Protein AF-A0A3D9EB41-F1 (afdb_monomer)

pLDDT: mean 87.76, std 9.1, range [45.59, 97.56]

Solvent-accessible surface area (backbone atoms only — not comparable to full-atom values): 8200 Å² total; per-residue (Å²): 131,86,59,68,65,60,57,52,51,52,54,49,54,52,51,52,52,51,52,51,52,53,48,52,56,42,54,50,50,39,53,53,35,52,52,51,36,51,53,42,48,54,50,43,53,50,50,54,48,51,46,51,49,53,52,52,52,50,54,52,48,38,74,75,72,53,79,49,75,70,54,55,52,52,48,54,50,52,52,52,51,49,49,53,51,48,54,51,39,52,54,50,37,54,52,36,50,52,49,37,53,52,43,50,52,52,45,52,50,52,52,52,51,49,52,54,51,50,53,54,53,58,68,46,47,62,60,50,53,52,52,52,51,52,52,50,51,59,50,51,52,56,49,50,53,55,52,51,64,72,68,55,133

Mean predicted aligned error: 9.16 Å

Nearest PDB structures (foldseek):
  4mh6-assembly1_A  TM=7.772E-01  e=2.854E-01  Vibrio parahaemolyticus RIMD 2210633
  5xg2-assembly1_A  TM=7.098E-01  e=9.020E-01  Pyrococcus yayanosii CH1
  3g6b-assembly1_A  TM=4.772E-01  e=4.629E+00  Thermotoga maritima
  3zx6-assembly1_B  TM=5.688E-01  e=7.515E+00  Archaeoglobus fulgidus DSM 4304

Organism: Ectopseudomonas oleovorans (NCBI:txid301)

Radius of gyration: 34.88 Å; Cα contacts (8 Å, |Δi|>4): 39; chains: 1; bounding box: 86×18×96 Å

Structure (mmCIF, N/CA/C/O backbone):
data_AF-A0A3D9EB41-F1
#
_entry.id   AF-A0A3D9EB41-F1
#
loop_
_atom_site.group_PDB
_atom_site.id
_atom_site.type_symbol
_atom_site.label_atom_id
_atom_site.label_alt_id
_atom_site.label_comp_id
_atom_site.label_asym_id
_atom_site.label_entity_id
_atom_site.label_seq_id
_atom_site.pdbx_PDB_ins_code
_atom_site.Cartn_x
_atom_site.Cartn_y
_atom_site.Cartn_z
_atom_site.occupancy
_atom_site.B_iso_or_equiv
_atom_site.auth_seq_id
_atom_site.auth_comp_id
_atom_site.auth_asym_id
_atom_site.auth_atom_id
_atom_site.pdbx_PDB_model_num
ATOM 1 N N . MET A 1 1 ? 40.249 7.288 -29.242 1.00 45.59 1 MET A N 1
ATOM 2 C CA . MET A 1 1 ? 39.014 7.646 -28.514 1.00 45.59 1 MET A CA 1
ATOM 3 C C . MET A 1 1 ? 38.310 6.350 -28.139 1.00 45.59 1 MET A C 1
ATOM 5 O O . MET A 1 1 ? 37.883 5.636 -29.035 1.00 45.59 1 MET A O 1
ATOM 9 N N . LYS A 1 2 ? 38.319 5.959 -26.856 1.00 49.56 2 LYS A N 1
ATOM 10 C CA . LYS A 1 2 ? 37.610 4.750 -26.401 1.00 49.56 2 LYS A CA 1
ATOM 11 C C . LYS A 1 2 ? 36.099 5.023 -26.512 1.00 49.56 2 LYS A C 1
ATOM 13 O O . LYS A 1 2 ? 35.658 6.123 -26.208 1.00 49.56 2 LYS A O 1
ATOM 18 N N . SER A 1 3 ? 35.374 4.066 -27.081 1.00 59.03 3 SER A N 1
ATOM 19 C CA . SER A 1 3 ? 34.077 4.197 -27.763 1.00 59.03 3 SER A CA 1
ATOM 20 C C . SER A 1 3 ? 32.931 4.774 -26.920 1.00 59.03 3 SER A C 1
ATOM 22 O O . SER A 1 3 ? 32.491 4.124 -25.971 1.00 59.03 3 SER A O 1
ATOM 24 N N . GLY A 1 4 ? 32.332 5.889 -27.355 1.00 71.31 4 GLY A N 1
ATOM 25 C CA . GLY A 1 4 ? 31.106 6.440 -26.753 1.00 71.31 4 GLY A CA 1
ATOM 26 C C . GLY A 1 4 ? 29.905 5.477 -26.762 1.00 71.31 4 GLY A C 1
ATOM 27 O O . GLY A 1 4 ? 28.993 5.617 -25.954 1.00 71.31 4 GLY A O 1
ATOM 28 N N . LEU A 1 5 ? 29.929 4.437 -27.604 1.00 71.12 5 LEU A N 1
ATOM 29 C CA . LEU A 1 5 ? 28.936 3.356 -27.605 1.00 71.12 5 LEU A CA 1
ATOM 30 C C . LEU A 1 5 ? 28.927 2.539 -26.303 1.00 71.12 5 LEU A C 1
ATOM 32 O O . LEU A 1 5 ? 27.856 2.176 -25.823 1.00 71.12 5 LEU A O 1
ATOM 36 N N . ALA A 1 6 ? 30.095 2.278 -25.707 1.00 73.12 6 ALA A N 1
ATOM 37 C CA . ALA A 1 6 ? 30.190 1.528 -24.453 1.00 73.12 6 ALA A CA 1
ATOM 38 C C . ALA A 1 6 ? 29.609 2.327 -23.274 1.00 73.12 6 ALA A C 1
ATOM 40 O O . ALA A 1 6 ? 28.922 1.769 -22.416 1.00 73.12 6 ALA A O 1
ATOM 41 N N . ASP A 1 7 ? 29.828 3.643 -23.264 1.00 80.38 7 ASP A N 1
ATOM 42 C CA . ASP A 1 7 ? 29.281 4.539 -22.243 1.00 80.38 7 ASP A CA 1
ATOM 43 C C . ASP A 1 7 ? 27.759 4.689 -22.380 1.00 80.38 7 ASP A C 1
ATOM 45 O O . ASP A 1 7 ? 27.040 4.664 -21.378 1.00 80.38 7 ASP A O 1
ATOM 49 N N . LEU A 1 8 ? 27.238 4.741 -23.612 1.00 77.25 8 LEU A N 1
ATOM 50 C CA . LEU A 1 8 ? 25.795 4.716 -23.873 1.00 77.25 8 LEU A CA 1
ATOM 51 C C . LEU A 1 8 ? 25.143 3.405 -23.408 1.00 77.25 8 LEU A C 1
ATOM 53 O O . LEU A 1 8 ? 24.061 3.440 -22.816 1.00 77.25 8 LEU A O 1
ATOM 57 N N . HIS A 1 9 ? 25.805 2.262 -23.616 1.00 76.75 9 HIS A N 1
ATOM 58 C CA . HIS A 1 9 ? 25.315 0.960 -23.152 1.00 76.75 9 HIS A CA 1
ATOM 59 C C . HIS A 1 9 ? 25.228 0.899 -21.620 1.00 76.75 9 HIS A C 1
ATOM 61 O O . HIS A 1 9 ? 24.191 0.534 -21.066 1.00 76.75 9 HIS A O 1
ATOM 67 N N . ARG A 1 10 ? 26.274 1.362 -20.922 1.00 82.75 10 ARG A N 1
ATOM 68 C CA . ARG A 1 10 ? 26.291 1.440 -19.451 1.00 82.75 10 ARG A CA 1
ATOM 69 C C . ARG A 1 10 ? 25.213 2.371 -18.901 1.00 82.75 10 ARG A C 1
ATOM 71 O O . ARG A 1 10 ? 24.552 2.039 -17.918 1.00 82.75 10 ARG A O 1
ATOM 78 N N . LEU A 1 11 ? 25.005 3.529 -19.532 1.00 84.25 11 LEU A N 1
ATOM 79 C CA . LEU A 1 11 ? 23.947 4.465 -19.141 1.00 84.25 11 LEU A CA 1
ATOM 80 C C . LEU A 1 11 ? 22.550 3.857 -19.312 1.00 84.25 11 LEU A C 1
ATOM 82 O O . LEU A 1 11 ? 21.678 4.091 -18.471 1.00 84.25 11 LEU A O 1
ATOM 86 N N . ARG A 1 12 ? 22.328 3.071 -20.371 1.00 82.12 12 ARG A N 1
ATOM 87 C CA . ARG A 1 12 ? 21.075 2.338 -20.586 1.00 82.12 12 ARG A CA 1
ATOM 88 C C . ARG A 1 12 ? 20.839 1.304 -19.486 1.00 82.12 12 ARG A C 1
ATOM 90 O O . ARG A 1 12 ? 19.788 1.343 -18.854 1.00 82.12 12 ARG A O 1
ATOM 97 N N . GLU A 1 13 ? 21.819 0.448 -19.212 1.00 84.38 13 GLU A N 1
ATOM 98 C CA . GLU A 1 13 ? 21.718 -0.576 -18.161 1.00 84.38 13 GLU A CA 1
ATOM 99 C C . GLU A 1 13 ? 21.452 0.042 -16.783 1.00 84.38 13 GLU A C 1
ATOM 101 O O . GLU A 1 13 ? 20.624 -0.454 -16.018 1.00 84.38 13 GLU A O 1
ATOM 106 N N . LEU A 1 14 ? 22.107 1.164 -16.466 1.00 88.56 14 LEU A N 1
ATOM 107 C CA . LEU A 1 14 ? 21.878 1.879 -15.212 1.00 88.56 14 LEU A CA 1
ATOM 108 C C . LEU A 1 14 ? 20.440 2.413 -15.112 1.00 88.56 14 LEU A C 1
ATOM 110 O O . LEU A 1 14 ? 19.821 2.323 -14.049 1.00 88.56 14 LEU A O 1
ATOM 114 N N . ARG A 1 15 ? 19.895 2.956 -16.209 1.00 85.69 15 ARG A N 1
ATOM 115 C CA . ARG A 1 15 ? 18.507 3.442 -16.267 1.00 85.69 15 ARG A CA 1
ATOM 116 C C . ARG A 1 15 ? 17.506 2.303 -16.102 1.00 85.69 15 ARG A C 1
ATOM 118 O O . ARG A 1 15 ? 16.584 2.445 -15.304 1.00 85.69 15 ARG A O 1
ATOM 125 N N . GLU A 1 16 ? 17.717 1.179 -16.783 1.00 84.94 16 GLU A N 1
ATOM 126 C CA . GLU A 1 16 ? 16.879 -0.020 -16.655 1.00 84.94 16 GLU A CA 1
ATOM 127 C C . GLU A 1 16 ? 16.892 -0.546 -15.212 1.00 84.94 16 GLU A C 1
ATOM 129 O O . GLU A 1 16 ? 15.834 -0.721 -14.607 1.00 84.94 16 GLU A O 1
ATOM 134 N N . ARG A 1 17 ? 18.078 -0.693 -14.604 1.00 89.12 17 ARG A N 1
ATOM 135 C CA . ARG A 1 17 ? 18.214 -1.116 -13.199 1.00 89.12 17 ARG A CA 1
ATOM 136 C C . ARG A 1 17 ? 17.494 -0.175 -12.239 1.00 89.12 17 ARG A C 1
ATOM 138 O O . ARG A 1 17 ? 16.783 -0.639 -11.351 1.00 89.12 17 ARG A O 1
ATOM 145 N N . ARG A 1 18 ? 17.646 1.141 -12.413 1.00 88.88 18 ARG A N 1
ATOM 146 C CA . ARG A 1 18 ? 16.987 2.137 -11.555 1.00 88.88 18 ARG A CA 1
ATOM 147 C C . ARG A 1 18 ? 15.468 2.092 -11.696 1.00 88.88 18 ARG A C 1
ATOM 149 O O . ARG A 1 18 ? 14.767 2.205 -10.695 1.00 88.88 18 ARG A O 1
ATOM 156 N N . ALA A 1 19 ? 14.961 1.913 -12.911 1.00 86.00 19 ALA A N 1
ATOM 157 C CA . ALA A 1 19 ? 13.529 1.846 -13.161 1.00 86.00 19 ALA A CA 1
ATOM 158 C C . ALA A 1 19 ? 12.911 0.548 -12.600 1.00 86.00 19 ALA A C 1
ATOM 160 O O . ALA A 1 19 ? 11.842 0.586 -11.989 1.00 86.00 19 ALA A O 1
ATOM 161 N N . LEU A 1 20 ? 13.620 -0.583 -12.708 1.00 87.81 20 LEU A N 1
ATOM 162 C CA . LEU A 1 20 ? 13.231 -1.847 -12.074 1.00 87.81 20 LEU A CA 1
ATOM 163 C C . LEU A 1 20 ? 13.236 -1.750 -10.544 1.00 87.81 20 LEU A C 1
ATOM 165 O O . LEU A 1 20 ? 12.262 -2.159 -9.915 1.00 87.81 20 LEU A O 1
ATOM 169 N N . ALA A 1 21 ? 14.279 -1.159 -9.956 1.00 90.06 21 ALA A N 1
ATOM 170 C CA . ALA A 1 21 ? 14.363 -0.930 -8.513 1.00 90.06 21 ALA A CA 1
ATOM 171 C C . ALA A 1 21 ? 13.256 0.013 -8.005 1.00 90.06 21 ALA A C 1
ATOM 173 O O . ALA A 1 21 ? 12.664 -0.222 -6.954 1.00 90.06 21 ALA A O 1
ATOM 174 N N . GLY A 1 22 ? 12.929 1.060 -8.770 1.00 90.44 22 GLY A N 1
ATOM 175 C CA . GLY A 1 22 ? 11.811 1.954 -8.460 1.00 90.44 22 GLY A CA 1
ATOM 176 C C . GLY A 1 22 ? 10.468 1.221 -8.462 1.00 90.44 22 GLY A C 1
ATOM 177 O O . GLY A 1 22 ? 9.661 1.404 -7.553 1.00 90.44 22 GLY A O 1
ATOM 178 N N . ARG A 1 23 ? 10.249 0.328 -9.435 1.00 90.25 23 ARG A N 1
ATOM 179 C CA . ARG A 1 23 ? 9.046 -0.510 -9.487 1.00 90.25 23 ARG A CA 1
ATOM 180 C C . ARG A 1 23 ? 8.985 -1.508 -8.334 1.00 90.25 23 ARG A C 1
ATOM 182 O O . ARG A 1 23 ? 7.925 -1.641 -7.735 1.00 90.25 23 ARG A O 1
ATOM 189 N N . SER A 1 24 ? 10.076 -2.204 -8.013 1.00 91.62 24 SER A N 1
ATOM 190 C CA . SER A 1 24 ? 10.074 -3.156 -6.894 1.00 91.62 24 SER A CA 1
ATOM 191 C C . SER A 1 24 ? 9.787 -2.452 -5.568 1.00 91.62 24 SER A C 1
ATOM 193 O O . SER A 1 24 ? 8.967 -2.930 -4.793 1.00 91.62 24 SER A O 1
ATOM 195 N N . ALA A 1 25 ? 10.375 -1.272 -5.347 1.00 93.50 25 ALA A N 1
ATOM 196 C CA . ALA A 1 25 ? 10.068 -0.451 -4.179 1.00 93.50 25 ALA A CA 1
ATOM 197 C C . ALA A 1 25 ? 8.592 -0.012 -4.147 1.00 93.50 25 ALA A C 1
ATOM 199 O O . ALA A 1 25 ? 7.985 0.023 -3.081 1.00 93.50 25 ALA A O 1
ATOM 200 N N . GLN A 1 26 ? 7.993 0.294 -5.303 1.00 94.31 26 GLN A N 1
ATOM 201 C CA . GLN A 1 26 ? 6.570 0.628 -5.384 1.00 94.31 26 GLN A CA 1
ATOM 202 C C . GLN A 1 26 ? 5.661 -0.550 -5.026 1.00 94.31 26 GLN A C 1
ATOM 204 O O . GLN A 1 26 ? 4.710 -0.374 -4.273 1.00 94.31 26 GLN A O 1
ATOM 209 N N . VAL A 1 27 ? 5.963 -1.745 -5.533 1.00 93.81 27 VAL A N 1
ATOM 210 C CA . VAL A 1 27 ? 5.197 -2.960 -5.219 1.00 93.81 27 VAL A CA 1
ATOM 211 C C . VAL A 1 27 ? 5.247 -3.255 -3.719 1.00 93.81 27 VAL A C 1
ATOM 213 O O . VAL A 1 27 ? 4.215 -3.541 -3.117 1.00 93.81 27 VAL A O 1
ATOM 216 N N . GLU A 1 28 ? 6.416 -3.112 -3.090 1.00 95.31 28 GLU A N 1
ATOM 217 C CA . GLU A 1 28 ? 6.537 -3.275 -1.637 1.00 95.31 28 GLU A CA 1
ATOM 218 C C . GLU A 1 28 ? 5.756 -2.202 -0.863 1.00 95.31 28 GLU A C 1
ATOM 220 O O . GLU A 1 28 ? 5.104 -2.524 0.128 1.00 95.31 28 GLU A O 1
ATOM 225 N N . ARG A 1 29 ? 5.727 -0.945 -1.329 1.00 95.00 29 ARG A N 1
ATOM 226 C CA . ARG A 1 29 ? 4.881 0.101 -0.722 1.00 95.00 29 ARG A CA 1
ATOM 227 C C . ARG A 1 29 ?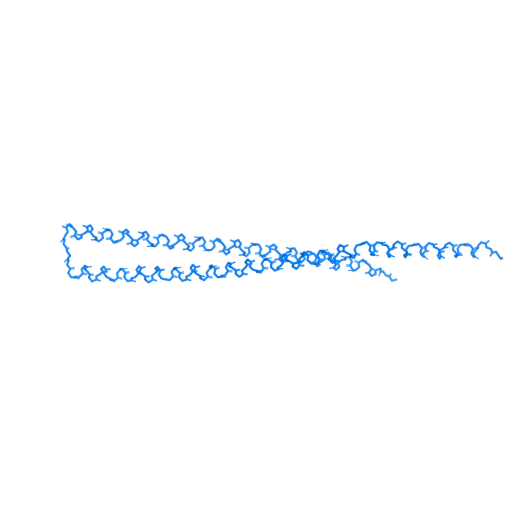 3.395 -0.244 -0.776 1.00 95.00 29 ARG A C 1
ATOM 229 O O . ARG A 1 29 ? 2.717 -0.126 0.243 1.00 95.00 29 ARG A O 1
ATOM 236 N N . VAL A 1 30 ? 2.903 -0.717 -1.923 1.00 95.81 30 VAL A N 1
ATOM 237 C CA . VAL A 1 30 ? 1.513 -1.181 -2.073 1.00 95.81 30 VAL A CA 1
ATOM 238 C C . VAL A 1 30 ? 1.236 -2.341 -1.117 1.00 95.81 30 VAL A C 1
ATOM 240 O O . VAL A 1 30 ? 0.264 -2.293 -0.368 1.00 95.81 30 VAL A O 1
ATOM 243 N N . ARG A 1 31 ? 2.124 -3.340 -1.069 1.00 96.69 31 ARG A N 1
ATOM 244 C CA . ARG A 1 31 ? 1.992 -4.492 -0.169 1.00 96.69 31 ARG A CA 1
ATOM 245 C C . ARG A 1 31 ? 1.922 -4.077 1.302 1.00 96.69 31 ARG A C 1
ATOM 247 O O . ARG A 1 31 ? 1.072 -4.575 2.038 1.00 96.69 31 ARG A O 1
ATOM 254 N N . LEU A 1 32 ? 2.801 -3.177 1.743 1.00 96.44 32 LEU A N 1
ATOM 255 C CA . LEU A 1 32 ? 2.806 -2.676 3.119 1.00 96.44 32 LEU A CA 1
ATOM 256 C C . LEU A 1 32 ? 1.533 -1.880 3.437 1.00 96.44 32 LEU A C 1
ATOM 258 O O . LEU A 1 32 ? 0.977 -2.036 4.524 1.00 96.44 32 LEU A O 1
ATOM 262 N N . ALA A 1 33 ? 1.033 -1.078 2.492 1.00 94.12 33 ALA A N 1
ATOM 263 C CA . ALA A 1 33 ? -0.231 -0.359 2.645 1.00 94.12 33 ALA A CA 1
ATOM 264 C C . ALA A 1 33 ? -1.432 -1.318 2.754 1.00 94.12 33 ALA A C 1
ATOM 266 O O . ALA A 1 33 ? -2.297 -1.123 3.607 1.00 94.12 33 ALA A O 1
ATOM 267 N N . GLU A 1 34 ? -1.465 -2.392 1.959 1.00 95.94 34 GLU A N 1
ATOM 268 C CA . GLU A 1 34 ? -2.496 -3.438 2.050 1.00 95.94 34 GLU A CA 1
ATOM 269 C C . GLU A 1 34 ? -2.463 -4.162 3.398 1.00 95.94 34 GLU A C 1
ATOM 271 O O . GLU A 1 34 ? -3.507 -4.365 4.019 1.00 95.94 34 GLU A O 1
ATOM 276 N N . GLN A 1 35 ? -1.269 -4.513 3.883 1.00 97.56 35 GLN A N 1
ATOM 277 C CA . GLN A 1 35 ? -1.100 -5.134 5.196 1.00 97.56 35 GLN A CA 1
ATOM 278 C C . GLN A 1 35 ? -1.559 -4.207 6.326 1.00 97.56 35 GLN A C 1
ATOM 280 O O . GLN A 1 35 ? -2.271 -4.650 7.227 1.00 97.56 35 GLN A O 1
ATOM 285 N N . ALA A 1 36 ? -1.201 -2.922 6.268 1.00 95.69 36 ALA A N 1
ATOM 286 C CA . ALA A 1 36 ? -1.626 -1.934 7.255 1.00 95.69 36 ALA A CA 1
ATOM 287 C C . ALA A 1 36 ? -3.151 -1.745 7.258 1.00 95.69 36 ALA A C 1
ATOM 289 O O . ALA A 1 36 ? -3.759 -1.695 8.328 1.00 95.69 36 ALA A O 1
ATOM 290 N N . LEU A 1 37 ? -3.778 -1.687 6.077 1.00 96.31 37 LEU A N 1
ATOM 291 C CA . LEU A 1 37 ? -5.232 -1.604 5.948 1.00 96.31 37 LEU A CA 1
ATOM 292 C C . LEU A 1 37 ? -5.917 -2.858 6.501 1.00 96.31 37 LEU A C 1
ATOM 294 O O . LEU A 1 37 ? -6.901 -2.748 7.229 1.00 96.31 37 LEU A O 1
ATOM 298 N N . HIS A 1 38 ? -5.386 -4.044 6.201 1.00 97.00 38 HIS A N 1
ATOM 299 C CA . HIS A 1 38 ? -5.919 -5.291 6.737 1.00 97.00 38 HIS A CA 1
ATOM 300 C C . HIS A 1 38 ? -5.862 -5.314 8.270 1.00 97.00 38 HIS A C 1
ATOM 302 O O . HIS A 1 38 ? -6.866 -5.603 8.912 1.00 97.00 38 HIS A O 1
ATOM 308 N N . GLN A 1 39 ? -4.729 -4.931 8.865 1.00 96.88 39 GLN A N 1
ATOM 309 C CA . GLN A 1 39 ? -4.592 -4.833 10.321 1.00 96.88 39 GLN A CA 1
ATOM 310 C C . GLN A 1 39 ? -5.559 -3.812 10.935 1.00 96.88 39 GLN A C 1
ATOM 312 O O . GLN A 1 39 ? -6.120 -4.067 11.999 1.00 96.88 39 GLN A O 1
ATOM 317 N N . ALA A 1 40 ? -5.768 -2.667 10.277 1.00 95.25 40 ALA A N 1
ATOM 318 C CA . ALA A 1 40 ? -6.702 -1.647 10.746 1.00 95.25 40 ALA A CA 1
ATOM 319 C C . ALA A 1 40 ? -8.156 -2.142 10.720 1.00 95.25 40 ALA A C 1
ATOM 321 O O . ALA A 1 40 ? -8.862 -1.964 11.710 1.00 95.25 40 ALA A O 1
ATOM 322 N N . ARG A 1 41 ? -8.569 -2.835 9.651 1.00 95.75 41 ARG A N 1
ATOM 323 C CA . ARG A 1 41 ? -9.904 -3.447 9.550 1.00 95.75 41 ARG A CA 1
ATOM 324 C C . ARG A 1 41 ? -10.117 -4.535 10.598 1.00 95.75 41 ARG A C 1
ATOM 326 O O . ARG A 1 41 ? -11.128 -4.523 11.284 1.00 95.75 41 ARG A O 1
ATOM 333 N N . SER A 1 42 ? -9.127 -5.401 10.814 1.00 96.69 42 SER A N 1
ATOM 334 C CA . SER A 1 42 ? -9.199 -6.405 11.883 1.00 96.69 42 SER A CA 1
ATOM 335 C C . SER A 1 42 ? -9.334 -5.765 13.272 1.00 96.69 42 SER A C 1
ATOM 337 O O . SER A 1 42 ? -10.035 -6.295 14.131 1.00 96.69 42 SER A O 1
ATOM 339 N N . ALA A 1 43 ? -8.692 -4.615 13.50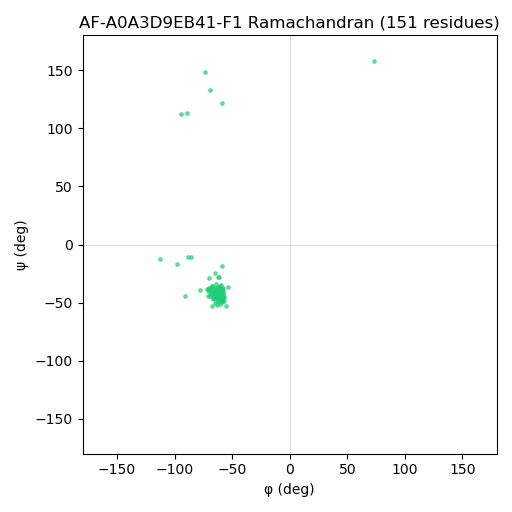8 1.00 94.31 43 ALA A N 1
ATOM 340 C CA . ALA A 1 43 ? -8.847 -3.866 14.755 1.00 94.31 43 ALA A CA 1
ATOM 341 C C . ALA A 1 43 ? -10.235 -3.211 14.883 1.00 94.31 43 ALA A C 1
ATOM 343 O O . ALA A 1 43 ? -10.792 -3.179 15.979 1.00 94.31 43 ALA A O 1
ATOM 344 N N . GLU A 1 44 ? -10.801 -2.708 13.784 1.00 94.38 44 GLU A N 1
ATOM 345 C CA . GLU A 1 44 ? -12.172 -2.186 13.728 1.00 94.38 44 GLU A CA 1
ATOM 346 C C . GLU A 1 44 ? -13.203 -3.279 14.041 1.00 94.38 44 GLU A C 1
ATOM 348 O O . GLU A 1 44 ? -14.066 -3.081 14.900 1.00 94.38 44 GLU A O 1
ATOM 353 N N . ASP A 1 45 ? -13.053 -4.459 13.437 1.00 94.81 45 ASP A N 1
ATOM 354 C CA . ASP A 1 45 ? -13.907 -5.622 13.689 1.00 94.81 45 ASP A CA 1
ATOM 355 C C . ASP A 1 45 ? -13.820 -6.083 15.149 1.00 94.81 45 ASP A C 1
ATOM 357 O O . ASP A 1 45 ? -14.849 -6.279 15.805 1.00 94.81 45 ASP A O 1
ATOM 361 N N . ALA A 1 46 ? -12.600 -6.182 15.690 1.00 94.88 46 ALA A N 1
ATOM 362 C CA . ALA A 1 46 ? -12.369 -6.533 17.088 1.00 94.88 46 ALA A CA 1
ATOM 363 C C . ALA A 1 46 ? -12.987 -5.503 18.048 1.00 94.88 46 ALA A C 1
ATOM 365 O O . ALA A 1 46 ? -13.592 -5.877 19.055 1.00 94.88 46 ALA A O 1
ATOM 366 N N . GLN A 1 47 ? -12.900 -4.207 17.731 1.00 94.38 47 GLN A N 1
ATOM 367 C CA . GLN A 1 47 ? -13.519 -3.156 18.538 1.00 94.38 47 GLN A CA 1
ATOM 368 C C . GLN A 1 47 ? -15.050 -3.214 18.475 1.00 94.38 47 GLN A C 1
ATOM 370 O O . GLN A 1 47 ? -15.724 -3.023 19.493 1.00 94.38 47 GLN A O 1
ATOM 375 N N . ALA A 1 48 ? -15.613 -3.505 17.302 1.00 92.06 48 ALA A N 1
ATOM 376 C CA . ALA A 1 48 ? -17.049 -3.685 17.137 1.00 92.06 48 ALA A CA 1
ATOM 377 C C . ALA A 1 48 ? -17.555 -4.907 17.920 1.00 92.06 48 ALA A C 1
ATOM 379 O O . ALA A 1 48 ? -18.613 -4.846 18.552 1.00 92.06 48 ALA A O 1
ATOM 380 N N . GLU A 1 49 ? -16.801 -6.007 17.917 1.00 95.00 49 GLU A N 1
ATOM 381 C CA . GLU A 1 49 ? -17.104 -7.196 18.712 1.00 95.00 49 GLU A CA 1
ATOM 382 C C . GLU A 1 49 ? -17.008 -6.924 20.215 1.00 95.00 49 GLU A C 1
ATOM 384 O O . GLU A 1 49 ? -17.954 -7.231 20.944 1.00 95.00 49 GLU A O 1
ATOM 389 N N . ALA A 1 50 ? -15.943 -6.260 20.669 1.00 92.25 50 ALA A N 1
ATOM 390 C CA . ALA A 1 50 ? -15.784 -5.855 22.062 1.00 92.25 50 ALA A CA 1
ATOM 391 C C . ALA A 1 50 ? -16.945 -4.964 22.532 1.00 92.25 50 ALA A C 1
ATOM 393 O O . ALA A 1 50 ? -17.490 -5.178 23.615 1.00 92.25 50 ALA A O 1
ATOM 394 N N . GLY A 1 51 ? -17.390 -4.015 21.700 1.00 92.25 51 GLY A N 1
ATOM 395 C CA . GLY A 1 51 ? -18.553 -3.176 21.993 1.00 92.25 51 GLY A CA 1
ATOM 396 C C . GLY A 1 51 ? -19.861 -3.973 22.101 1.00 92.25 51 GLY A C 1
ATOM 397 O O . GLY A 1 51 ? -20.660 -3.734 23.011 1.00 92.25 51 GLY A O 1
ATOM 398 N N . ARG A 1 52 ? -20.079 -4.961 21.218 1.00 92.81 52 ARG A N 1
ATOM 399 C CA . ARG A 1 52 ? -21.239 -5.870 21.302 1.00 92.81 52 ARG A CA 1
ATOM 400 C C . ARG A 1 52 ? -21.195 -6.721 22.570 1.00 92.81 52 ARG A C 1
ATOM 402 O O . ARG A 1 52 ? -22.213 -6.821 23.255 1.00 92.81 52 ARG A O 1
ATOM 409 N N . ALA A 1 53 ? -20.035 -7.287 22.897 1.00 93.88 53 ALA A N 1
ATOM 410 C CA . ALA A 1 53 ? -19.832 -8.101 24.091 1.00 93.88 53 ALA A CA 1
ATOM 411 C C . ALA A 1 53 ? -20.040 -7.287 25.378 1.00 93.88 53 ALA A C 1
ATOM 413 O O . ALA A 1 53 ? -20.764 -7.729 26.268 1.00 93.88 53 ALA A O 1
ATOM 414 N N . ALA A 1 54 ? -19.495 -6.067 25.451 1.00 90.31 54 ALA A N 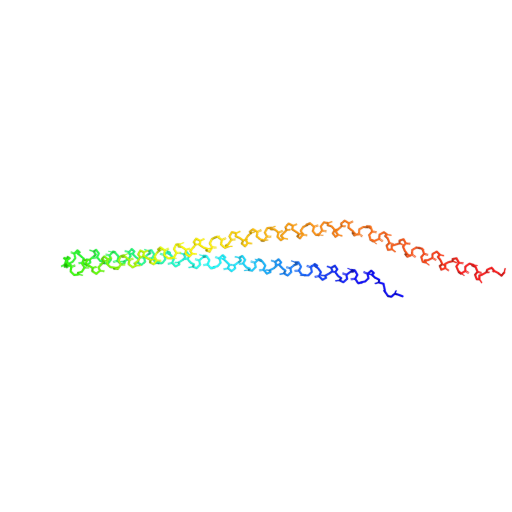1
ATOM 415 C CA . ALA A 1 54 ? -19.681 -5.164 26.585 1.00 90.31 54 ALA A CA 1
ATOM 416 C C . ALA A 1 54 ? -21.160 -4.805 26.794 1.00 90.31 54 ALA A C 1
ATOM 418 O O . ALA A 1 54 ? -21.669 -4.883 27.915 1.00 90.31 54 ALA A O 1
ATOM 419 N N . ARG A 1 55 ? -21.882 -4.494 25.708 1.00 90.94 55 ARG A N 1
ATOM 420 C CA . ARG A 1 55 ? -23.322 -4.211 25.763 1.00 90.94 55 ARG A CA 1
ATOM 421 C C . ARG A 1 55 ? -24.130 -5.435 26.199 1.00 90.94 55 ARG A C 1
ATOM 423 O O . ARG A 1 55 ? -25.050 -5.295 27.000 1.00 90.94 55 ARG A O 1
ATOM 430 N N . ALA A 1 56 ? -23.805 -6.621 25.686 1.00 91.88 56 ALA A N 1
ATOM 431 C CA . ALA A 1 56 ? -24.467 -7.865 26.077 1.00 91.88 56 ALA A CA 1
ATOM 432 C C . ALA A 1 56 ? -24.241 -8.182 27.563 1.00 91.88 56 ALA A C 1
ATOM 434 O O . ALA A 1 56 ? -25.198 -8.499 28.268 1.00 91.88 56 ALA A O 1
ATOM 435 N N . ALA A 1 57 ? -23.009 -8.017 28.054 1.00 90.38 57 ALA A N 1
ATOM 436 C CA . ALA A 1 57 ? -22.676 -8.183 29.465 1.00 90.38 57 ALA A CA 1
ATOM 437 C C . ALA A 1 57 ? -23.460 -7.203 30.349 1.00 90.38 57 ALA A C 1
ATOM 439 O O . ALA A 1 57 ? -24.044 -7.615 31.347 1.00 90.38 57 ALA A O 1
ATOM 440 N N . PHE A 1 58 ? -23.556 -5.930 29.949 1.00 89.50 58 PHE A N 1
ATOM 441 C CA . PHE A 1 58 ? -24.357 -4.944 30.674 1.00 89.50 58 PHE A CA 1
ATOM 442 C C . PHE A 1 58 ? -25.844 -5.319 30.721 1.00 89.50 58 PHE A C 1
ATOM 444 O O . PHE A 1 58 ? -26.448 -5.276 31.790 1.00 89.50 58 PHE A O 1
ATOM 451 N N . LEU A 1 59 ? -26.437 -5.726 29.593 1.00 90.12 59 LEU A N 1
ATOM 452 C CA . LEU A 1 59 ? -27.837 -6.166 29.551 1.00 90.12 59 LEU A CA 1
ATOM 453 C C . LEU A 1 59 ? -28.084 -7.402 30.430 1.00 90.12 59 LEU A C 1
ATOM 455 O O . LEU A 1 59 ? -29.130 -7.486 31.070 1.00 90.12 59 LEU A O 1
ATOM 459 N N . ALA A 1 60 ? -27.125 -8.327 30.503 1.00 90.31 60 ALA A N 1
ATOM 460 C CA . ALA A 1 60 ? -27.200 -9.476 31.400 1.00 90.31 60 ALA A CA 1
ATOM 461 C C . ALA A 1 60 ? -27.172 -9.050 32.879 1.00 90.31 60 ALA A C 1
ATOM 463 O O . ALA A 1 60 ? -28.003 -9.516 33.656 1.00 90.31 60 ALA A O 1
ATOM 464 N N . THR A 1 61 ? -26.290 -8.116 33.257 1.00 88.12 61 THR A N 1
ATOM 465 C CA . THR A 1 61 ? -26.271 -7.539 34.614 1.00 88.12 61 THR A CA 1
ATOM 466 C C . THR A 1 61 ? -27.593 -6.846 34.939 1.00 88.12 61 THR A C 1
ATOM 468 O O . THR A 1 61 ? -28.146 -7.052 36.016 1.00 88.12 61 THR A O 1
ATOM 471 N N . LEU A 1 62 ? -28.153 -6.081 33.994 1.00 88.19 62 LEU A N 1
ATOM 472 C CA . LEU A 1 62 ? -29.450 -5.429 34.181 1.00 88.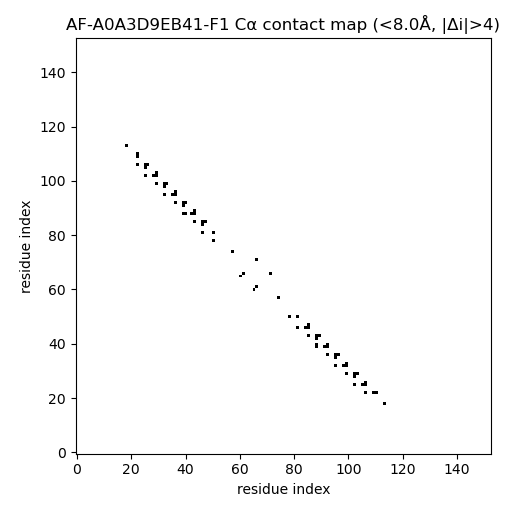19 62 LEU A CA 1
ATOM 473 C C . LEU A 1 62 ? -30.588 -6.420 34.431 1.00 88.19 62 LEU A C 1
ATOM 475 O O . LEU A 1 62 ? -31.470 -6.132 35.237 1.00 88.19 62 LEU A O 1
ATOM 479 N N . ALA A 1 63 ? -30.574 -7.564 33.747 1.00 87.56 63 ALA A N 1
ATOM 480 C CA . ALA A 1 63 ? -31.586 -8.599 33.912 1.00 87.56 63 ALA A CA 1
ATOM 481 C C . ALA A 1 63 ? -31.495 -9.317 35.271 1.00 87.56 63 ALA A C 1
ATOM 483 O O . ALA A 1 63 ? -32.514 -9.792 35.765 1.00 87.56 63 ALA A O 1
ATOM 484 N N . GLN A 1 64 ? -30.300 -9.401 35.868 1.00 86.88 64 GLN A N 1
ATOM 485 C CA . GLN A 1 64 ? -30.064 -10.100 37.138 1.00 86.88 64 GLN A CA 1
ATOM 486 C C . GLN A 1 64 ? -30.214 -9.192 38.364 1.00 86.88 64 GLN A C 1
ATOM 488 O O . GLN A 1 64 ? -30.818 -9.593 39.354 1.00 86.88 64 GLN A O 1
ATOM 493 N N . GLU A 1 65 ? -29.663 -7.978 38.307 1.00 83.38 65 GLU A N 1
ATOM 494 C CA . GLU A 1 65 ? -29.480 -7.111 39.482 1.00 83.38 65 GLU A CA 1
ATOM 495 C C . GLU A 1 65 ? -30.355 -5.845 39.444 1.00 83.38 65 GLU A C 1
ATOM 497 O O . GLU A 1 65 ? -30.502 -5.159 40.456 1.00 83.38 65 GLU A O 1
ATOM 502 N N . GLY A 1 66 ? -30.961 -5.530 38.292 1.00 74.56 66 GLY A N 1
ATOM 503 C CA . GLY A 1 66 ? -31.617 -4.244 38.050 1.00 74.56 66 GLY A CA 1
ATOM 504 C C . GLY A 1 66 ? -30.615 -3.093 37.859 1.00 74.56 66 GLY A C 1
ATOM 505 O O . GLY A 1 66 ? -29.460 -3.159 38.266 1.00 74.56 66 GLY A O 1
ATOM 506 N N . ALA A 1 67 ? -31.041 -2.012 37.196 1.00 70.44 67 ALA A N 1
ATOM 507 C CA . ALA A 1 67 ? -30.167 -0.871 36.905 1.00 70.44 67 ALA A CA 1
ATOM 508 C C . ALA A 1 67 ? -30.196 0.175 38.030 1.00 70.44 67 ALA A C 1
ATOM 510 O O . ALA A 1 67 ? -31.183 0.897 38.181 1.00 70.44 67 ALA A O 1
ATOM 511 N N . GLY A 1 68 ? -29.089 0.368 38.748 1.00 76.62 68 GLY A N 1
ATOM 512 C CA . GLY A 1 68 ? -28.893 1.593 39.532 1.00 76.62 68 GLY A CA 1
ATOM 513 C C . GLY A 1 68 ? -28.574 2.802 38.634 1.00 76.62 68 GLY A C 1
ATOM 514 O O . GLY A 1 68 ? -27.895 2.661 37.614 1.00 76.62 68 GLY A O 1
ATOM 515 N N . GLN A 1 69 ? -28.971 4.026 39.021 1.00 78.38 69 GLN A N 1
ATOM 516 C CA . GLN A 1 69 ? -28.647 5.253 38.258 1.00 78.38 69 GLN A CA 1
ATOM 517 C C . GLN A 1 69 ? -27.134 5.413 37.994 1.00 78.38 69 GLN A C 1
ATOM 519 O O . GLN A 1 69 ? -26.729 5.827 36.904 1.00 78.38 69 GLN A O 1
ATOM 524 N N . ALA A 1 70 ? -26.289 5.025 38.957 1.00 78.12 70 ALA A N 1
ATOM 525 C CA . ALA A 1 70 ? -24.832 5.053 38.823 1.00 78.12 70 ALA A CA 1
ATOM 526 C C . ALA A 1 70 ? -24.297 4.041 37.787 1.00 78.12 70 ALA A C 1
ATOM 528 O O . ALA A 1 70 ? -23.349 4.349 37.063 1.00 78.12 70 ALA A O 1
ATOM 529 N N . GLN A 1 71 ? -24.909 2.856 37.669 1.00 81.12 71 GLN A N 1
ATOM 530 C CA . GLN A 1 71 ? -24.550 1.863 36.647 1.00 81.12 71 GLN A CA 1
ATOM 531 C C . GLN A 1 71 ? -24.961 2.343 35.248 1.00 81.12 71 GLN A C 1
ATOM 533 O O . GLN A 1 71 ? -24.163 2.255 34.318 1.00 81.12 71 GLN A O 1
ATOM 538 N N . GLY A 1 72 ? -26.146 2.949 35.111 1.00 83.56 72 GLY A N 1
ATOM 539 C CA . GLY A 1 72 ? -26.594 3.534 33.842 1.00 83.56 72 GLY A CA 1
ATOM 540 C C . GLY A 1 72 ? -25.718 4.701 33.364 1.00 83.56 72 GLY A C 1
ATOM 541 O O . GLY A 1 72 ? -25.447 4.831 32.171 1.00 83.56 72 GLY A O 1
ATOM 542 N N . ALA A 1 73 ? -25.224 5.541 34.280 1.00 86.12 73 ALA A N 1
ATOM 543 C CA . ALA A 1 73 ? -24.274 6.603 33.941 1.00 86.12 73 ALA A CA 1
ATOM 544 C C . ALA A 1 73 ? -22.919 6.049 33.462 1.00 86.12 73 ALA A C 1
ATOM 546 O O . ALA A 1 73 ? -22.405 6.508 32.441 1.00 86.12 73 ALA A O 1
ATOM 547 N N . ARG A 1 74 ? -22.375 5.037 34.153 1.00 87.50 74 ARG A N 1
ATOM 548 C CA . ARG A 1 74 ? -21.121 4.368 33.763 1.00 87.50 74 ARG A CA 1
ATOM 549 C C . ARG A 1 74 ? -21.233 3.690 32.401 1.00 87.50 74 ARG A C 1
ATOM 551 O O . ARG A 1 74 ? -20.315 3.802 31.599 1.00 87.50 74 ARG A O 1
ATOM 558 N N . GLU A 1 75 ? -22.355 3.040 32.115 1.00 88.81 75 GLU A N 1
ATOM 559 C CA . GLU A 1 75 ? -22.560 2.389 30.821 1.00 88.81 75 GLU A CA 1
ATOM 560 C C . GLU A 1 75 ? -22.636 3.395 29.668 1.00 88.81 75 GLU A C 1
ATOM 562 O O . GLU A 1 75 ? -21.985 3.207 28.643 1.00 88.81 75 GLU A O 1
ATOM 567 N N . ARG A 1 76 ? -23.363 4.508 29.839 1.00 88.25 76 ARG A N 1
ATOM 568 C CA . ARG A 1 76 ? -23.390 5.581 28.828 1.00 88.25 76 ARG A CA 1
ATOM 569 C C . ARG A 1 76 ? -21.993 6.125 28.538 1.00 88.25 76 ARG A C 1
ATOM 571 O O . ARG A 1 76 ? -21.687 6.426 27.387 1.00 88.25 76 ARG A O 1
ATOM 578 N N . HIS A 1 77 ? -21.151 6.226 29.566 1.00 91.12 77 HIS A N 1
ATOM 579 C CA . HIS A 1 77 ? -19.759 6.627 29.399 1.00 91.12 77 HIS A CA 1
ATOM 580 C C . HIS A 1 77 ? -18.967 5.602 28.576 1.00 91.12 77 HIS A C 1
ATOM 582 O O . HIS A 1 77 ? -18.394 5.979 27.557 1.00 91.12 77 HIS A O 1
ATOM 588 N N . ARG A 1 78 ? -19.027 4.308 28.925 1.00 90.75 78 ARG A N 1
ATOM 589 C CA . ARG A 1 78 ? -18.360 3.242 28.153 1.00 90.75 78 ARG A CA 1
ATOM 590 C C . ARG A 1 78 ? -18.822 3.200 26.699 1.00 90.75 78 ARG A C 1
ATOM 592 O O . ARG A 1 78 ? -18.006 3.080 25.794 1.00 90.75 78 ARG A O 1
ATOM 599 N N . GLN A 1 79 ? -20.124 3.332 26.445 1.00 90.81 79 GLN A N 1
ATOM 600 C CA . GLN A 1 79 ? -20.660 3.362 25.081 1.00 90.81 79 GLN A CA 1
ATOM 601 C C . GLN A 1 79 ? -20.134 4.561 24.286 1.00 90.81 79 GLN A C 1
ATOM 603 O O . GLN A 1 79 ? -19.806 4.420 23.108 1.00 90.81 79 GLN A O 1
ATOM 608 N N . ALA A 1 80 ? -20.006 5.729 24.922 1.00 92.44 80 ALA A N 1
ATOM 609 C CA . ALA A 1 80 ? -19.395 6.894 24.293 1.00 92.44 80 ALA A CA 1
ATOM 610 C C . ALA A 1 80 ? -17.907 6.661 23.974 1.00 92.44 80 ALA A C 1
ATOM 612 O O . ALA A 1 80 ? -17.448 7.058 22.904 1.00 92.44 80 ALA A O 1
ATOM 613 N N . GLU A 1 81 ? -17.159 5.983 24.848 1.00 93.12 81 GLU A N 1
ATOM 614 C CA . GLU A 1 81 ? -15.762 5.602 24.596 1.00 93.12 81 GLU A CA 1
ATOM 615 C C . GLU A 1 81 ? -15.633 4.590 23.448 1.00 93.12 81 GLU A C 1
ATOM 617 O O . GLU A 1 81 ? -14.830 4.790 22.531 1.00 93.12 81 GLU A O 1
ATOM 622 N N . HIS A 1 82 ? -16.467 3.545 23.432 1.00 91.31 82 HIS A N 1
ATOM 623 C CA . HIS A 1 82 ? -16.522 2.574 22.335 1.00 91.31 82 HIS A CA 1
ATOM 624 C C . HIS A 1 82 ? -16.873 3.232 20.998 1.00 91.31 82 HIS A C 1
ATOM 626 O O . HIS A 1 82 ? -16.297 2.896 19.966 1.00 91.31 82 HIS A O 1
ATOM 632 N N . ARG A 1 83 ? -17.779 4.213 21.009 1.00 91.75 83 ARG A N 1
ATOM 633 C CA . ARG A 1 83 ? -18.132 4.966 19.806 1.00 91.75 83 ARG A CA 1
ATOM 634 C C . ARG A 1 83 ? -16.968 5.819 19.303 1.00 91.75 83 ARG A C 1
ATOM 636 O O . ARG A 1 83 ? -16.652 5.758 18.122 1.00 91.75 83 ARG A O 1
ATOM 643 N N . ARG A 1 84 ? -16.295 6.565 20.185 1.00 94.19 84 ARG A N 1
ATOM 644 C CA . ARG A 1 84 ? -15.134 7.398 19.811 1.00 94.19 84 ARG A CA 1
ATOM 645 C C . ARG A 1 84 ? -13.989 6.567 19.242 1.00 94.19 84 ARG A C 1
ATOM 647 O O . ARG A 1 84 ? -13.360 6.953 18.260 1.00 94.19 84 ARG A O 1
ATOM 654 N N . THR A 1 85 ? -13.712 5.423 19.861 1.00 94.25 85 THR A N 1
ATOM 655 C CA . THR A 1 85 ? -12.686 4.486 19.384 1.00 94.25 85 THR A CA 1
ATOM 656 C C . THR A 1 85 ? -13.053 3.892 18.024 1.00 94.25 85 THR A C 1
ATOM 658 O O . THR A 1 85 ? -12.200 3.878 17.141 1.00 94.25 85 THR A O 1
ATOM 661 N N . ALA A 1 86 ? -14.312 3.498 17.806 1.00 91.38 86 ALA A N 1
ATOM 662 C CA . ALA A 1 86 ? -14.791 3.049 16.497 1.00 91.38 86 ALA A CA 1
ATOM 663 C C . ALA A 1 86 ? -14.682 4.149 15.425 1.00 91.38 86 ALA A C 1
ATOM 665 O O . ALA A 1 86 ? -14.151 3.901 14.350 1.00 91.38 86 ALA A O 1
ATOM 666 N N . GLU A 1 87 ? -15.093 5.384 15.733 1.00 94.81 87 GLU A N 1
ATOM 667 C CA . GLU A 1 87 ? -14.967 6.536 14.823 1.00 94.81 87 GLU A CA 1
ATOM 668 C C . GLU A 1 87 ? -13.496 6.813 14.454 1.00 94.81 87 GLU A C 1
ATOM 670 O O . GLU A 1 87 ? -13.179 7.102 13.300 1.00 94.81 87 GLU A O 1
ATOM 675 N N . THR A 1 88 ? -12.579 6.658 15.414 1.00 95.81 88 THR A N 1
ATOM 676 C CA . THR A 1 88 ? -11.134 6.832 15.195 1.00 95.81 88 THR A CA 1
ATOM 677 C C . THR A 1 88 ? -10.560 5.732 14.297 1.00 95.81 88 THR A C 1
ATOM 679 O O . THR A 1 88 ? -9.756 6.015 13.407 1.00 95.81 88 THR A O 1
ATOM 682 N N . LEU A 1 89 ? -10.971 4.478 14.507 1.00 94.19 89 LEU A N 1
ATOM 683 C CA . LEU A 1 89 ? -10.554 3.344 13.678 1.00 94.19 89 LEU A CA 1
ATOM 684 C C . LEU A 1 89 ? -11.103 3.461 12.254 1.00 94.19 89 LEU A C 1
ATOM 686 O O . LEU A 1 89 ? -10.330 3.317 11.312 1.00 94.19 89 LEU A O 1
ATOM 690 N N . ALA A 1 90 ? -12.372 3.837 12.094 1.00 93.38 90 ALA A N 1
ATOM 691 C CA . ALA A 1 90 ? -12.980 4.076 10.788 1.00 93.38 90 ALA A CA 1
ATOM 692 C C . ALA A 1 90 ? -12.254 5.195 10.017 1.00 93.38 90 ALA A C 1
ATOM 694 O O . ALA A 1 90 ? -11.930 5.036 8.838 1.00 93.38 90 ALA A O 1
ATOM 695 N N . ALA A 1 91 ? -11.912 6.304 10.686 1.00 95.19 91 ALA A N 1
ATOM 696 C CA . ALA A 1 91 ? -11.124 7.378 10.078 1.00 95.19 91 ALA A CA 1
ATOM 697 C C . ALA A 1 91 ? -9.724 6.900 9.649 1.00 95.19 91 ALA A C 1
ATOM 699 O O . ALA A 1 91 ? -9.243 7.256 8.571 1.00 95.19 91 ALA A O 1
ATOM 700 N N . ARG A 1 92 ? -9.079 6.053 10.462 1.00 95.44 92 ARG A N 1
ATOM 701 C CA . ARG A 1 92 ? -7.791 5.434 10.122 1.00 95.44 92 ARG A CA 1
ATOM 702 C C . ARG A 1 92 ? -7.909 4.490 8.921 1.00 95.44 92 ARG A C 1
ATOM 704 O O . ARG A 1 92 ? -7.050 4.548 8.045 1.00 95.44 92 ARG A O 1
ATOM 711 N N . CYS A 1 93 ? -8.948 3.657 8.857 1.00 95.62 93 CYS A N 1
ATOM 712 C CA . CYS A 1 93 ? -9.223 2.787 7.711 1.00 95.62 93 CYS A CA 1
ATOM 713 C C . CYS A 1 93 ? -9.399 3.611 6.429 1.00 95.62 93 CYS A C 1
ATOM 715 O O . CYS A 1 93 ? -8.715 3.345 5.443 1.00 95.62 93 CYS A O 1
ATOM 717 N N . ALA A 1 94 ? -10.213 4.670 6.466 1.00 96.25 94 ALA A N 1
ATOM 718 C CA . ALA A 1 94 ? -10.428 5.556 5.321 1.00 96.25 94 ALA A CA 1
ATOM 719 C C . ALA A 1 94 ? -9.131 6.239 4.845 1.00 96.25 94 ALA A C 1
ATOM 721 O O . ALA A 1 94 ? -8.866 6.322 3.645 1.00 96.25 94 ALA A O 1
ATOM 722 N N . ALA A 1 95 ? -8.283 6.691 5.775 1.00 97.19 95 ALA A N 1
ATOM 723 C CA . ALA A 1 95 ? -6.985 7.272 5.437 1.00 97.19 95 ALA A CA 1
ATOM 724 C C . ALA A 1 95 ? -6.047 6.250 4.766 1.00 97.19 95 ALA A C 1
ATOM 726 O O . ALA A 1 95 ? -5.391 6.571 3.773 1.00 97.19 95 ALA A O 1
ATOM 727 N N . LEU A 1 96 ? -6.012 5.012 5.269 1.00 95.19 96 LEU A N 1
ATOM 728 C CA . LEU A 1 96 ? -5.212 3.928 4.690 1.00 95.19 96 LEU A CA 1
ATOM 729 C C . LEU A 1 96 ? -5.735 3.490 3.315 1.00 95.19 96 LEU A C 1
ATOM 731 O O . LEU A 1 96 ? -4.938 3.186 2.430 1.00 95.19 96 LEU A O 1
ATOM 735 N N . GLU A 1 97 ? -7.050 3.499 3.097 1.00 96.81 97 GLU A N 1
ATOM 736 C CA . GLU A 1 97 ? -7.653 3.246 1.782 1.00 96.81 97 GLU A CA 1
ATOM 737 C C . GLU A 1 97 ? -7.267 4.319 0.762 1.00 96.81 97 GLU A C 1
ATOM 739 O O . GLU A 1 97 ? -6.881 3.989 -0.362 1.00 96.81 97 GLU A O 1
ATOM 744 N N . ALA A 1 98 ? -7.309 5.594 1.160 1.00 97.19 98 ALA A N 1
ATOM 745 C CA . ALA A 1 98 ? -6.865 6.699 0.316 1.00 97.19 98 ALA A CA 1
ATOM 746 C C . ALA A 1 98 ? -5.370 6.579 -0.027 1.00 97.19 98 ALA A C 1
ATOM 748 O O . ALA A 1 98 ? -4.986 6.738 -1.189 1.00 97.19 98 ALA A O 1
ATOM 749 N N . GLN A 1 99 ? -4.535 6.227 0.957 1.00 95.75 99 GLN A N 1
ATOM 750 C CA . GLN A 1 99 ? -3.112 5.971 0.738 1.00 95.75 99 GLN A CA 1
ATOM 751 C C . GLN A 1 99 ? -2.898 4.804 -0.236 1.00 95.75 99 GLN A C 1
ATOM 753 O O . GLN A 1 99 ? -2.134 4.930 -1.189 1.00 95.75 99 GLN A O 1
ATOM 758 N N . LEU A 1 100 ? -3.603 3.685 -0.057 1.00 95.69 100 LEU A N 1
ATOM 759 C CA . LEU A 1 100 ? -3.501 2.532 -0.951 1.00 95.69 100 LEU A CA 1
ATOM 760 C C . LEU A 1 100 ? -3.923 2.879 -2.387 1.00 95.69 100 LEU A C 1
ATOM 762 O O . LEU A 1 100 ? -3.276 2.449 -3.344 1.00 95.69 100 LEU A O 1
ATOM 766 N N . ALA A 1 101 ? -4.984 3.670 -2.553 1.00 96.88 101 ALA A N 1
ATOM 767 C CA . ALA A 1 101 ? -5.413 4.147 -3.863 1.00 96.88 101 ALA A CA 1
ATOM 768 C C . ALA A 1 101 ? -4.324 4.996 -4.541 1.00 96.88 101 ALA A C 1
ATOM 770 O O . ALA A 1 101 ? -4.022 4.783 -5.719 1.00 96.88 101 ALA A O 1
ATOM 771 N N . GLN A 1 102 ? -3.683 5.896 -3.789 1.00 96.44 102 GLN A N 1
ATOM 772 C CA . GLN A 1 102 ? -2.571 6.710 -4.278 1.00 96.44 102 GLN A CA 1
ATOM 773 C C . GLN A 1 102 ? -1.365 5.847 -4.687 1.00 96.44 102 GLN A C 1
ATOM 775 O O . GLN A 1 102 ? -0.816 6.036 -5.774 1.00 96.44 102 GLN A O 1
ATOM 780 N N . GLU A 1 103 ? -0.972 4.872 -3.865 1.00 94.94 103 GLU A N 1
ATOM 781 C CA . GLU A 1 103 ? 0.153 3.974 -4.160 1.00 94.94 103 GLU A CA 1
ATOM 782 C C . GLU A 1 103 ? -0.121 3.103 -5.399 1.00 94.94 103 GLU A C 1
ATOM 784 O O . GLU A 1 103 ? 0.753 2.936 -6.254 1.00 94.94 103 GLU A O 1
ATOM 789 N N . ARG A 1 104 ? -1.351 2.602 -5.569 1.00 94.75 104 ARG A N 1
ATOM 790 C CA . ARG A 1 104 ? -1.756 1.853 -6.775 1.00 94.75 104 ARG A CA 1
ATOM 791 C C . ARG A 1 104 ? -1.768 2.730 -8.026 1.00 94.75 104 ARG A C 1
ATOM 793 O O . ARG A 1 104 ? -1.372 2.281 -9.103 1.00 94.75 104 ARG A O 1
ATOM 800 N N . GLN A 1 105 ? -2.183 3.990 -7.903 1.00 96.19 105 GLN A N 1
ATOM 801 C CA . GLN A 1 105 ? -2.119 4.947 -9.007 1.00 96.19 105 GLN A CA 1
ATOM 802 C C . GLN A 1 105 ? -0.666 5.221 -9.423 1.00 96.19 105 GLN A C 1
ATOM 804 O O . GLN A 1 105 ? -0.360 5.232 -10.618 1.00 96.19 105 GLN A O 1
ATOM 809 N N . GLN A 1 106 ? 0.240 5.397 -8.456 1.00 94.38 106 GLN A N 1
ATOM 810 C CA . GLN A 1 106 ? 1.673 5.562 -8.719 1.00 94.38 106 GLN A CA 1
ATOM 811 C C . GLN A 1 106 ? 2.281 4.312 -9.368 1.00 94.38 106 GLN A C 1
ATOM 813 O O . GLN A 1 106 ? 3.032 4.431 -10.335 1.00 94.38 106 GLN A O 1
ATOM 818 N N . GLU A 1 107 ? 1.917 3.112 -8.909 1.00 93.44 107 GLU A N 1
ATOM 819 C CA . GLU A 1 107 ? 2.340 1.855 -9.535 1.00 93.44 107 GLU A CA 1
ATOM 820 C C . GLU A 1 107 ? 1.891 1.767 -10.996 1.00 93.44 107 GLU A C 1
ATOM 822 O O . GLU A 1 107 ? 2.689 1.444 -11.884 1.00 93.44 107 GLU A O 1
ATOM 827 N N . HIS A 1 108 ? 0.629 2.105 -11.266 1.00 94.19 108 HIS A N 1
ATOM 828 C CA . HIS A 1 108 ? 0.100 2.130 -12.621 1.00 94.19 108 HIS A CA 1
ATOM 829 C C . HIS A 1 108 ? 0.868 3.113 -13.511 1.00 94.19 108 HIS A C 1
ATOM 831 O O . HIS A 1 108 ? 1.240 2.769 -14.637 1.00 94.19 108 HIS A O 1
ATOM 837 N N . HIS A 1 109 ? 1.153 4.311 -12.998 1.00 93.25 109 HIS A N 1
ATOM 838 C CA . HIS A 1 109 ? 1.932 5.319 -13.707 1.00 93.25 109 HIS A CA 1
ATOM 839 C C . HIS A 1 109 ? 3.345 4.817 -14.039 1.00 93.25 109 HIS A C 1
ATOM 841 O O . HIS A 1 109 ? 3.722 4.796 -15.212 1.00 93.25 109 HIS A O 1
ATOM 847 N N . LEU A 1 110 ? 4.079 4.299 -13.049 1.00 89.94 110 LEU A N 1
ATOM 848 C CA . LEU A 1 110 ? 5.422 3.742 -13.241 1.00 89.94 110 LEU A CA 1
ATOM 849 C C . LEU A 1 110 ? 5.430 2.587 -14.249 1.00 89.94 110 LEU A C 1
ATOM 851 O O . LEU A 1 110 ? 6.340 2.480 -15.073 1.00 89.94 110 LEU A O 1
ATOM 855 N N . ARG A 1 111 ? 4.396 1.736 -14.243 1.00 91.25 111 ARG A N 1
ATOM 856 C CA . ARG A 1 111 ? 4.245 0.658 -15.229 1.00 91.25 111 ARG A CA 1
ATOM 857 C C . ARG A 1 111 ? 4.079 1.203 -16.647 1.00 91.25 111 ARG A C 1
ATOM 859 O O . ARG A 1 111 ? 4.689 0.667 -17.573 1.00 91.25 111 ARG A O 1
ATOM 866 N N . GLN A 1 112 ? 3.279 2.251 -16.838 1.00 92.31 112 GLN A N 1
ATOM 867 C CA . GLN A 1 112 ? 3.132 2.884 -18.151 1.00 92.31 112 GLN A CA 1
ATOM 868 C C . GLN A 1 112 ? 4.432 3.546 -18.617 1.00 92.31 112 GLN A C 1
ATOM 870 O O . GLN A 1 112 ? 4.803 3.408 -19.785 1.00 92.31 112 GLN A O 1
ATOM 875 N N . GLU A 1 113 ? 5.131 4.249 -17.728 1.00 89.75 113 GLU A N 1
ATOM 876 C CA . GLU A 1 113 ? 6.412 4.882 -18.045 1.00 89.75 113 GLU A CA 1
ATOM 877 C C . GLU A 1 113 ? 7.467 3.853 -18.448 1.00 89.75 113 GLU A C 1
ATOM 879 O O . GLU A 1 113 ? 8.113 4.022 -19.482 1.00 89.75 113 GLU A O 1
ATOM 884 N N . LEU A 1 114 ? 7.576 2.749 -17.705 1.00 87.88 114 LEU A N 1
ATOM 885 C CA . LEU A 1 114 ? 8.453 1.626 -18.038 1.00 87.88 114 LEU A CA 1
ATOM 886 C C . LEU A 1 114 ? 8.139 1.045 -19.416 1.00 87.88 114 LEU A C 1
ATOM 888 O O . LEU A 1 114 ? 9.046 0.854 -20.220 1.00 87.88 114 LEU A O 1
ATOM 892 N N . LEU A 1 115 ? 6.862 0.817 -19.732 1.00 90.19 115 LEU A N 1
ATOM 893 C CA . LEU A 1 115 ? 6.459 0.324 -21.053 1.00 90.19 115 LEU A CA 1
ATOM 894 C C . LEU A 1 115 ? 6.829 1.305 -22.171 1.00 90.19 115 LEU A C 1
ATOM 896 O O . LEU A 1 115 ? 7.280 0.889 -23.238 1.00 90.19 115 LEU A O 1
ATOM 900 N N . ARG A 1 116 ? 6.661 2.613 -21.944 1.00 89.38 116 ARG A N 1
ATOM 901 C CA . ARG A 1 116 ? 7.061 3.649 -22.910 1.00 89.38 116 ARG A CA 1
ATOM 902 C C . ARG A 1 116 ? 8.576 3.681 -23.099 1.00 89.38 116 ARG A C 1
ATOM 904 O O . ARG A 1 116 ? 9.035 3.783 -24.234 1.00 89.38 116 ARG A O 1
ATOM 911 N N . GLN A 1 117 ? 9.342 3.591 -22.014 1.00 86.19 117 GLN A N 1
ATOM 912 C CA . GLN A 1 117 ? 10.802 3.541 -22.064 1.00 86.19 117 GLN A CA 1
ATOM 913 C C . GLN A 1 117 ? 11.285 2.281 -22.786 1.00 86.19 117 GLN A C 1
ATOM 915 O O . GLN A 1 117 ? 12.109 2.397 -23.687 1.00 86.19 117 GLN A O 1
ATOM 920 N N . GLN A 1 118 ? 10.709 1.116 -22.481 1.00 85.44 118 GLN A N 1
ATOM 921 C CA . GLN A 1 118 ? 11.045 -0.146 -23.136 1.00 85.44 118 GLN A CA 1
ATOM 922 C C . GLN A 1 118 ? 10.803 -0.075 -24.647 1.00 85.44 118 GLN A C 1
ATOM 924 O O . GLN A 1 118 ? 11.714 -0.334 -25.422 1.00 85.44 118 GLN A O 1
ATOM 929 N N . ARG A 1 119 ? 9.625 0.397 -25.078 1.00 89.12 119 ARG A N 1
ATOM 930 C CA . ARG A 1 119 ? 9.317 0.571 -26.510 1.00 89.12 119 ARG A CA 1
ATOM 931 C C . ARG A 1 119 ? 10.299 1.507 -27.214 1.00 89.12 119 ARG A C 1
ATOM 933 O O . ARG A 1 119 ? 10.683 1.244 -28.348 1.00 89.12 119 ARG A O 1
ATOM 940 N N . ARG A 1 120 ? 10.712 2.599 -26.557 1.00 84.56 120 ARG A N 1
ATOM 941 C CA . ARG A 1 120 ? 11.729 3.516 -27.101 1.00 84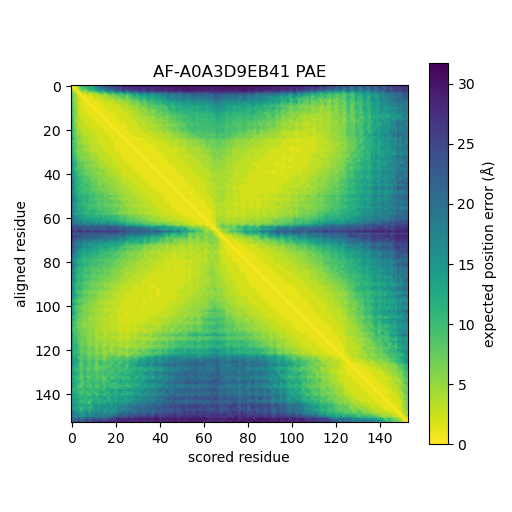.56 120 ARG A CA 1
ATOM 942 C C . ARG A 1 120 ? 13.088 2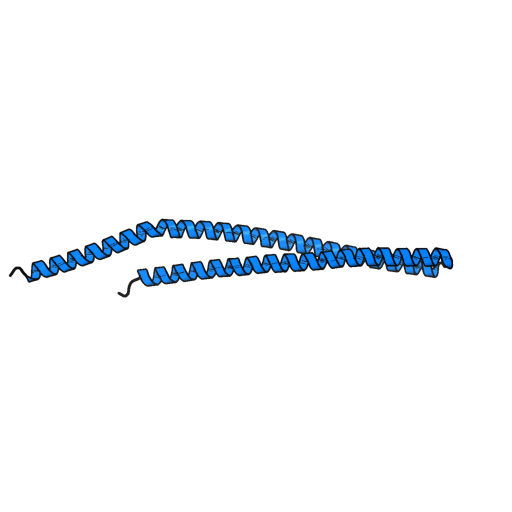.830 -27.236 1.00 84.56 120 ARG A C 1
ATOM 944 O O . ARG A 1 120 ? 13.762 3.041 -28.234 1.00 84.56 120 ARG A O 1
ATOM 951 N N . LEU A 1 121 ? 13.485 2.022 -26.255 1.00 79.31 121 LEU A N 1
ATOM 952 C CA . LEU A 1 121 ? 14.742 1.274 -26.301 1.00 79.31 121 LEU A CA 1
ATOM 953 C C . LEU A 1 121 ? 14.725 0.188 -27.381 1.00 79.31 121 LEU A C 1
ATOM 955 O O . LEU A 1 121 ? 15.716 0.034 -28.092 1.00 79.31 121 LEU A O 1
ATOM 959 N N . ASP A 1 122 ? 13.606 -0.514 -27.542 1.00 83.38 122 ASP A N 1
ATOM 960 C CA . ASP A 1 122 ? 13.438 -1.537 -28.577 1.00 83.38 122 ASP A CA 1
ATOM 961 C C . ASP A 1 122 ? 13.470 -0.914 -29.980 1.00 83.38 122 ASP A C 1
ATOM 963 O O . ASP A 1 122 ? 14.169 -1.417 -30.856 1.00 83.38 122 ASP A O 1
ATOM 967 N N . ALA A 1 123 ? 12.814 0.237 -30.178 1.00 83.69 123 ALA A N 1
ATOM 968 C CA . ALA A 1 123 ? 12.843 0.972 -31.446 1.00 83.69 123 ALA A CA 1
ATOM 969 C C . ALA A 1 123 ? 14.249 1.466 -31.834 1.00 83.69 123 ALA A C 1
ATOM 971 O O . ALA A 1 123 ? 14.551 1.608 -33.015 1.00 83.69 123 ALA A O 1
ATOM 972 N N . LEU A 1 124 ? 15.118 1.721 -30.852 1.00 77.81 124 LEU A N 1
ATOM 973 C CA . LEU A 1 124 ? 16.503 2.136 -31.082 1.00 77.81 124 LEU A CA 1
ATOM 974 C C . LEU A 1 124 ? 17.461 0.955 -31.289 1.00 77.81 124 LEU A C 1
ATOM 976 O O . LEU A 1 124 ? 18.599 1.177 -31.692 1.00 77.81 124 LEU A O 1
ATOM 980 N N . ARG A 1 125 ? 17.034 -0.290 -31.041 1.00 78.62 125 ARG A N 1
ATOM 981 C CA . ARG A 1 125 ? 17.904 -1.473 -31.113 1.00 78.62 125 ARG A CA 1
ATOM 982 C C . ARG A 1 125 ? 18.367 -1.777 -32.540 1.00 78.62 125 ARG A C 1
ATOM 984 O O . ARG A 1 125 ? 19.566 -1.895 -32.768 1.00 78.62 125 ARG A O 1
ATOM 991 N N . GLU A 1 126 ? 17.427 -1.878 -33.477 1.00 82.06 126 GLU A N 1
ATOM 992 C CA . GLU A 1 126 ? 17.694 -2.181 -34.893 1.00 82.06 126 GLU A CA 1
ATOM 993 C C . GLU A 1 126 ? 18.535 -1.078 -35.577 1.00 82.06 126 GLU A C 1
ATOM 995 O O . GLU A 1 126 ? 19.583 -1.399 -36.143 1.00 82.06 126 GLU A O 1
ATOM 1000 N N . PRO A 1 127 ? 18.194 0.228 -35.462 1.00 80.38 127 PRO A N 1
ATOM 1001 C CA . PRO A 1 127 ? 19.000 1.294 -36.060 1.00 80.38 127 PRO A CA 1
ATOM 1002 C C . PRO A 1 127 ? 20.424 1.360 -35.506 1.00 80.38 127 PRO A C 1
ATOM 1004 O O . PRO A 1 127 ? 21.361 1.651 -36.246 1.00 80.38 127 PRO A O 1
ATOM 1007 N N . LEU A 1 128 ? 20.603 1.098 -34.207 1.00 76.88 128 LEU A N 1
ATOM 1008 C CA . LEU A 1 128 ? 21.920 1.140 -33.577 1.00 76.88 128 LEU A CA 1
ATOM 1009 C C . LEU A 1 128 ? 22.794 -0.038 -34.024 1.00 76.88 128 LEU A C 1
ATOM 1011 O O . L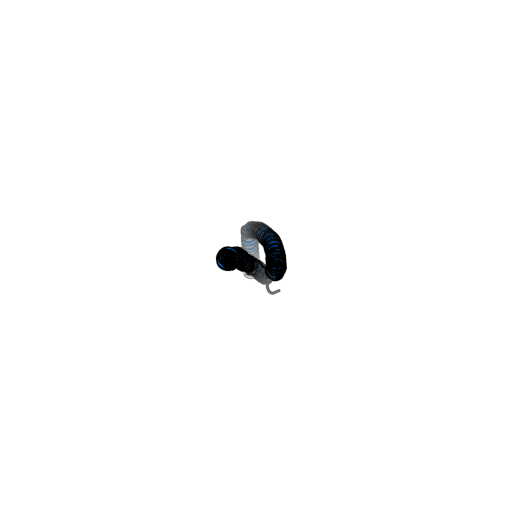EU A 1 128 ? 23.978 0.160 -34.284 1.00 76.88 128 LEU A O 1
ATOM 1015 N N . ALA A 1 129 ? 22.213 -1.234 -34.166 1.00 79.62 129 ALA A N 1
ATOM 1016 C CA . ALA A 1 129 ? 22.909 -2.396 -34.716 1.00 79.62 129 ALA A CA 1
ATOM 1017 C C . ALA A 1 129 ? 23.339 -2.152 -36.173 1.00 79.62 129 ALA A C 1
ATOM 1019 O O . ALA A 1 129 ? 24.499 -2.372 -36.519 1.00 79.62 129 ALA A O 1
ATOM 1020 N N . ALA A 1 130 ? 22.442 -1.604 -36.999 1.00 82.88 130 ALA A N 1
ATOM 1021 C CA . ALA A 1 130 ? 22.752 -1.247 -38.381 1.00 82.88 130 ALA A CA 1
ATOM 1022 C C . ALA A 1 130 ? 23.854 -0.175 -38.474 1.00 82.88 130 ALA A C 1
ATOM 1024 O O . ALA A 1 130 ? 24.781 -0.303 -39.273 1.00 82.88 130 ALA A O 1
ATOM 1025 N N . ALA A 1 131 ? 23.801 0.859 -37.628 1.00 78.44 131 ALA A N 1
ATOM 1026 C CA . ALA A 1 131 ? 24.824 1.903 -37.583 1.00 78.44 131 ALA A CA 1
ATOM 1027 C C . ALA A 1 131 ? 26.201 1.357 -37.164 1.00 78.44 131 ALA A C 1
ATOM 1029 O O . ALA A 1 131 ? 27.209 1.725 -37.766 1.00 78.44 131 ALA A O 1
ATOM 1030 N N . GLN A 1 132 ? 26.247 0.453 -36.179 1.00 81.06 132 GLN A N 1
ATOM 1031 C CA . GLN A 1 132 ? 27.483 -0.218 -35.764 1.00 81.06 132 GLN A CA 1
ATOM 1032 C C . GLN A 1 132 ? 28.068 -1.069 -36.892 1.00 81.06 132 GLN A C 1
ATOM 1034 O O . GLN A 1 132 ? 29.270 -1.014 -37.146 1.00 81.06 132 GLN A O 1
ATOM 1039 N N . GLN A 1 133 ? 27.224 -1.821 -37.598 1.00 87.44 133 GLN A N 1
ATOM 1040 C CA . GLN A 1 133 ? 27.662 -2.646 -38.718 1.00 87.44 133 GLN A CA 1
ATOM 1041 C C . GLN A 1 133 ? 28.199 -1.796 -39.878 1.00 87.44 133 GLN A C 1
ATOM 1043 O O . GLN A 1 133 ? 29.259 -2.105 -40.417 1.00 87.44 133 GLN A O 1
ATOM 1048 N N . ALA A 1 134 ? 27.540 -0.680 -40.200 1.00 85.88 134 ALA A N 1
ATOM 1049 C CA . ALA A 1 134 ? 28.017 0.262 -41.211 1.00 85.88 134 ALA A CA 1
ATOM 1050 C C . ALA A 1 134 ? 29.352 0.926 -40.819 1.00 85.88 134 ALA A C 1
ATOM 1052 O O . ALA A 1 134 ? 30.210 1.156 -41.669 1.00 85.88 134 ALA A O 1
ATOM 1053 N N . GLU A 1 135 ? 29.560 1.238 -39.536 1.00 86.25 135 GLU A N 1
ATOM 1054 C CA . GLU A 1 135 ? 30.831 1.791 -39.055 1.00 86.25 135 GLU A CA 1
ATOM 1055 C C . GLU A 1 135 ? 31.978 0.774 -39.160 1.00 86.25 135 GLU A C 1
ATOM 1057 O O . GLU A 1 135 ? 33.089 1.143 -39.554 1.00 86.25 135 GLU A O 1
ATOM 1062 N N . LEU A 1 136 ? 31.706 -0.500 -38.854 1.00 87.81 136 LEU A N 1
ATOM 1063 C CA . LEU A 1 136 ? 32.662 -1.594 -39.031 1.00 87.81 136 LEU A CA 1
ATOM 1064 C C . LEU A 1 136 ? 33.035 -1.770 -40.506 1.00 87.81 136 LEU A C 1
ATOM 1066 O O . LEU A 1 136 ? 34.223 -1.751 -40.819 1.00 87.81 136 LEU A O 1
ATOM 1070 N N . GLN A 1 137 ? 32.047 -1.812 -41.403 1.00 90.25 137 GLN A N 1
ATOM 1071 C CA . GLN A 1 137 ? 32.275 -1.906 -42.851 1.00 90.25 137 GLN A CA 1
ATOM 1072 C C . GLN A 1 137 ? 33.137 -0.749 -43.368 1.00 90.25 137 GLN A C 1
ATOM 1074 O O . GLN A 1 137 ? 34.173 -0.980 -43.980 1.00 90.25 137 GLN A O 1
ATOM 1079 N N . ARG A 1 138 ? 32.818 0.503 -43.008 1.00 90.44 138 ARG A N 1
ATOM 1080 C CA . ARG A 1 138 ? 33.640 1.673 -43.386 1.00 90.44 138 ARG A CA 1
ATOM 1081 C C . ARG A 1 138 ? 35.062 1.621 -42.836 1.00 90.44 138 ARG A C 1
ATOM 1083 O O . ARG A 1 138 ? 35.966 2.291 -43.335 1.00 90.44 138 ARG A O 1
ATOM 1090 N N . ARG A 1 139 ? 35.274 0.951 -41.704 1.00 88.81 139 ARG A N 1
ATOM 1091 C CA . ARG A 1 139 ? 36.611 0.782 -41.129 1.00 88.81 139 ARG A CA 1
ATOM 1092 C C . ARG A 1 139 ? 37.393 -0.298 -41.873 1.00 88.81 139 ARG A C 1
ATOM 1094 O O . ARG A 1 139 ? 38.584 -0.102 -42.091 1.00 88.81 139 ARG A O 1
ATOM 1101 N N . GLU A 1 140 ? 36.732 -1.382 -42.259 1.00 91.75 140 GLU A N 1
ATOM 1102 C CA . GLU A 1 140 ? 37.299 -2.438 -43.100 1.00 91.75 140 GLU A CA 1
ATOM 1103 C C . GLU A 1 140 ? 37.656 -1.910 -44.492 1.00 91.75 140 GLU A C 1
ATOM 1105 O O . GLU A 1 140 ? 38.784 -2.109 -44.928 1.00 91.75 140 GLU A O 1
ATOM 1110 N N . GLU A 1 141 ? 36.764 -1.153 -45.135 1.00 91.44 141 GLU A N 1
ATOM 1111 C CA . GLU A 1 141 ? 37.010 -0.492 -46.427 1.00 91.44 141 GLU A CA 1
ATOM 1112 C C . GLU A 1 141 ? 38.260 0.392 -46.370 1.00 91.44 141 GLU A C 1
ATOM 1114 O O . GLU A 1 141 ? 39.200 0.175 -47.127 1.00 91.44 141 GLU A O 1
ATOM 1119 N N . ARG A 1 142 ? 38.345 1.303 -45.388 1.00 92.62 142 ARG A N 1
ATOM 1120 C CA . ARG A 1 142 ? 39.526 2.169 -45.200 1.00 92.62 142 ARG A CA 1
ATOM 1121 C C . ARG A 1 142 ? 40.817 1.391 -44.955 1.00 92.62 142 ARG A C 1
ATOM 1123 O O . ARG A 1 142 ? 41.894 1.841 -45.340 1.00 92.62 142 ARG A O 1
ATOM 1130 N N . MET A 1 143 ? 40.735 0.256 -44.264 1.00 90.81 143 MET A N 1
ATOM 1131 C CA . MET A 1 143 ? 41.893 -0.605 -44.037 1.00 90.81 143 MET A CA 1
ATOM 1132 C C . MET A 1 143 ? 42.317 -1.295 -45.336 1.00 90.81 143 MET A C 1
ATOM 1134 O O . MET A 1 143 ? 43.505 -1.317 -45.643 1.00 90.81 143 MET A O 1
ATOM 1138 N N . ASN A 1 144 ? 41.362 -1.824 -46.101 1.00 88.75 144 ASN A N 1
ATOM 1139 C CA . ASN A 1 144 ? 41.621 -2.486 -47.375 1.00 88.75 144 ASN A CA 1
ATOM 1140 C C . ASN A 1 144 ? 42.197 -1.505 -48.403 1.00 88.75 144 ASN A C 1
ATOM 1142 O O . ASN A 1 144 ? 43.227 -1.809 -48.994 1.00 88.75 144 ASN A O 1
ATOM 1146 N N . GLU A 1 145 ? 41.631 -0.302 -48.527 1.00 88.81 145 GLU A N 1
ATOM 1147 C CA . GLU A 1 145 ? 42.164 0.777 -49.373 1.00 88.81 145 GLU A CA 1
ATOM 1148 C C . GLU A 1 145 ? 43.611 1.130 -48.995 1.00 88.81 145 GLU A C 1
ATOM 1150 O O . GLU A 1 145 ? 44.479 1.232 -49.859 1.00 88.81 145 GLU A O 1
ATOM 1155 N N . ALA A 1 146 ? 43.918 1.257 -47.699 1.00 84.69 146 ALA A N 1
ATOM 1156 C CA . ALA A 1 146 ? 45.284 1.515 -47.241 1.00 84.69 146 ALA A CA 1
ATOM 1157 C C . ALA A 1 146 ? 46.250 0.356 -47.565 1.00 84.69 146 ALA A C 1
ATOM 1159 O O . ALA A 1 146 ? 47.429 0.580 -47.855 1.00 84.69 146 ALA A O 1
ATOM 1160 N N . VAL A 1 147 ? 45.767 -0.889 -47.534 1.00 85.81 147 VAL A N 1
ATOM 1161 C CA . VAL A 1 147 ? 46.542 -2.077 -47.923 1.00 85.81 147 VAL A CA 1
ATOM 1162 C C . VAL A 1 147 ? 46.756 -2.131 -49.439 1.00 85.81 147 VAL A C 1
ATOM 1164 O O . VAL A 1 147 ? 47.840 -2.493 -49.885 1.00 85.81 147 VAL A O 1
ATOM 1167 N N . GLU A 1 148 ? 45.771 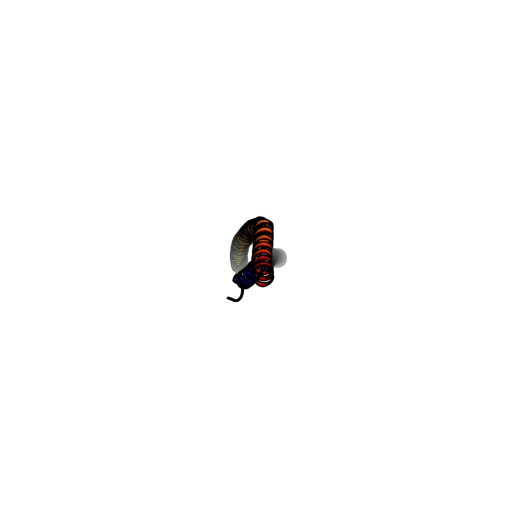-1.750 -50.247 1.00 80.25 148 GLU A N 1
ATOM 1168 C CA . GLU A 1 148 ? 45.898 -1.709 -51.709 1.00 80.25 148 GLU A CA 1
ATOM 1169 C C . GLU A 1 148 ? 4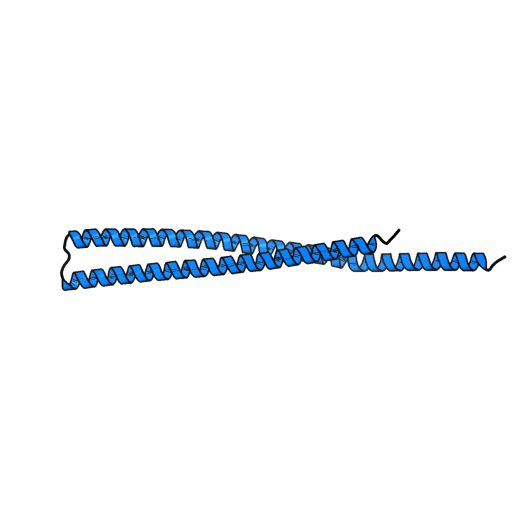6.847 -0.595 -52.165 1.00 80.25 148 GLU A C 1
ATOM 1171 O O . GLU A 1 148 ? 47.755 -0.844 -52.960 1.00 80.25 148 GLU A O 1
ATOM 1176 N N . MET A 1 149 ? 46.726 0.597 -51.575 1.00 77.00 149 MET A N 1
ATOM 1177 C CA . MET A 1 149 ? 47.613 1.738 -51.831 1.00 77.00 149 MET A CA 1
ATOM 1178 C C . MET A 1 149 ? 49.061 1.498 -51.385 1.00 77.00 149 MET A C 1
ATOM 1180 O O . MET A 1 149 ? 49.970 2.122 -51.915 1.00 77.00 149 MET A O 1
ATOM 1184 N N . SER A 1 150 ? 49.299 0.601 -50.423 1.00 73.44 150 SER A N 1
ATOM 1185 C CA . SER A 1 150 ? 50.657 0.196 -50.022 1.00 73.44 150 SER A CA 1
ATOM 1186 C C . SER A 1 150 ? 51.217 -0.972 -50.841 1.00 73.44 150 SER A C 1
ATOM 1188 O O . SER A 1 150 ? 52.408 -1.267 -50.741 1.00 73.44 150 SER A O 1
ATOM 1190 N N . ARG A 1 151 ? 50.387 -1.638 -51.656 1.00 71.69 151 ARG A N 1
ATOM 1191 C CA . ARG A 1 151 ? 50.784 -2.741 -52.549 1.00 71.69 151 ARG A CA 1
ATOM 1192 C C . ARG A 1 151 ? 51.027 -2.311 -53.999 1.00 71.69 151 ARG A C 1
ATOM 1194 O O . ARG A 1 151 ? 51.660 -3.073 -54.725 1.00 71.69 151 ARG A O 1
ATOM 1201 N N . CYS A 1 152 ? 50.557 -1.136 -54.419 1.00 57.44 152 CYS A N 1
ATOM 1202 C CA . CYS A 1 152 ? 50.923 -0.529 -55.702 1.00 57.44 152 CYS A CA 1
ATOM 1203 C C . CYS A 1 152 ? 52.095 0.457 -55.501 1.00 57.44 152 CYS A C 1
ATOM 1205 O O . CYS A 1 152 ? 51.889 1.458 -54.816 1.00 57.44 152 CYS A O 1
ATOM 1207 N N . PRO A 1 153 ? 53.304 0.182 -56.030 1.00 56.97 153 PRO A N 1
ATOM 1208 C CA . PRO A 1 153 ? 54.407 1.147 -56.062 1.00 56.97 153 PRO A CA 1
ATOM 1209 C C . PRO A 1 153 ? 54.173 2.295 -57.052 1.00 56.97 153 PRO A C 1
ATOM 1211 O O . PRO A 1 153 ? 53.457 2.082 -58.059 1.00 56.97 153 PRO A O 1
#

Foldseek 3Di:
DPDPVVVVVVVLVVVLVVLVVVLVVLVVQLVVLVVQLVVLVVVLVVLVVVLVVLVVVLVVCCVPPNDDPVSVVVVVVVNVVSVVVNVVSVVVSVVSVVSSVVSVVVSVVSVVVSVVVVVVVVVVPVVVVVVVVVVVVVVVVVVVVVVVVVVPD

Sequence (153 aa):
MKSGLADLHRLRELRERRALAGRSAQVERVRLAEQALHQARSAEDAQAEAGRAARAAFLATLAQEGAGQAQGARERHRQAEHRRTAETLAARCAALEAQLAQERQQEHHLRQELLRQQRRLDALREPLAAAQQAELQRREERMNEAVEMSRCP

Secondary structure (DSSP, 8-state):
---HHHHHHHHHHHHHHHHHHHHHHHHHHHHHHHHHHHHHHHHHHHHHHHHHHHHHHHHHHHHHH---HHHHHHHHHHHHHHHHHHHHHHHHHHHHHHHHHHHHHHHHHHHHHHHHHHHHHHHHHHHHHHHHHHHHHHHHHHHHHHHHHHH--